Protein AF-A0A2H9T4N8-F1 (afdb_monomer)

Radius of gyration: 27.1 Å; Cα contacts (8 Å, |Δi|>4): 26; chains: 1; bounding box: 42×19×88 Å

Structure (mmCIF, N/CA/C/O backbone):
data_AF-A0A2H9T4N8-F1
#
_entry.id   AF-A0A2H9T4N8-F1
#
loop_
_atom_site.group_PDB
_atom_site.id
_atom_site.type_symbol
_atom_site.label_atom_id
_atom_site.label_alt_id
_atom_site.label_comp_id
_atom_site.label_asym_id
_atom_site.label_entity_id
_atom_site.label_seq_id
_atom_site.pdbx_PDB_ins_code
_atom_site.Cartn_x
_atom_site.Cartn_y
_atom_site.Cartn_z
_atom_site.occupancy
_atom_site.B_iso_or_equiv
_atom_site.auth_seq_id
_atom_site.auth_comp_id
_atom_site.auth_asym_id
_atom_site.auth_atom_id
_atom_site.pdbx_PDB_model_num
ATOM 1 N N . MET A 1 1 ? 14.484 -2.379 -70.743 1.00 40.22 1 MET A N 1
ATOM 2 C CA . MET A 1 1 ? 15.413 -1.646 -69.848 1.00 40.22 1 MET A CA 1
ATOM 3 C C . MET A 1 1 ? 14.545 -1.046 -68.740 1.00 40.22 1 MET A C 1
ATOM 5 O O . MET A 1 1 ? 13.648 -0.310 -69.090 1.00 40.22 1 MET A O 1
ATOM 9 N N . ASN A 1 2 ? 14.550 -1.362 -67.444 1.00 45.09 2 ASN A N 1
ATOM 10 C CA . ASN A 1 2 ? 15.410 -2.109 -66.534 1.00 45.09 2 ASN A CA 1
ATOM 11 C C . ASN A 1 2 ? 14.518 -2.701 -65.420 1.00 45.09 2 ASN A C 1
ATOM 13 O O . ASN A 1 2 ? 14.011 -1.965 -64.583 1.00 45.09 2 ASN A O 1
ATOM 17 N N . LEU A 1 3 ? 14.365 -4.025 -65.366 1.00 47.12 3 LEU A N 1
ATOM 18 C CA . LEU A 1 3 ? 13.801 -4.749 -64.216 1.00 47.12 3 LEU A CA 1
ATOM 19 C C . LEU A 1 3 ? 14.876 -5.710 -63.691 1.00 47.12 3 LEU A C 1
ATOM 21 O O . LEU A 1 3 ? 14.735 -6.927 -63.717 1.00 47.12 3 LEU A O 1
ATOM 25 N N . ARG A 1 4 ? 16.026 -5.156 -63.285 1.00 50.25 4 ARG A N 1
ATOM 26 C CA . ARG A 1 4 ? 17.152 -5.935 -62.737 1.00 50.25 4 ARG A CA 1
ATOM 27 C C . ARG A 1 4 ? 17.880 -5.218 -61.597 1.00 50.25 4 ARG A C 1
ATOM 29 O O . ARG A 1 4 ? 19.083 -5.367 -61.452 1.00 50.25 4 ARG A O 1
ATOM 36 N N . VAL A 1 5 ? 17.165 -4.428 -60.793 1.00 51.53 5 VAL A N 1
ATOM 37 C CA . VAL A 1 5 ? 17.758 -3.735 -59.625 1.00 51.53 5 VAL A CA 1
ATOM 38 C C . VAL A 1 5 ? 17.038 -4.083 -58.311 1.00 51.53 5 VAL A C 1
ATOM 40 O O . VAL A 1 5 ? 17.649 -4.091 -57.245 1.00 51.53 5 VAL A O 1
ATOM 43 N N . SER A 1 6 ? 15.775 -4.515 -58.362 1.00 51.41 6 SER A N 1
ATOM 44 C CA . SER A 1 6 ? 14.932 -4.645 -57.161 1.00 51.41 6 SER A CA 1
ATOM 45 C C . SER A 1 6 ? 15.157 -5.920 -56.327 1.00 51.41 6 SER A C 1
ATOM 47 O O . SER A 1 6 ? 14.917 -5.911 -55.122 1.00 51.41 6 SER A O 1
ATOM 49 N N . ARG A 1 7 ? 15.653 -7.021 -56.917 1.00 51.28 7 ARG A N 1
ATOM 50 C CA . ARG A 1 7 ? 15.958 -8.263 -56.164 1.00 51.28 7 ARG A CA 1
ATOM 51 C C . ARG A 1 7 ? 17.270 -8.185 -55.375 1.00 51.28 7 ARG A C 1
ATOM 53 O O . ARG A 1 7 ? 17.358 -8.757 -54.294 1.00 51.28 7 ARG A O 1
ATOM 60 N N . SER A 1 8 ? 18.269 -7.455 -55.878 1.00 52.88 8 SER A N 1
ATOM 61 C CA . SER A 1 8 ? 19.585 -7.354 -55.228 1.00 52.88 8 SER A CA 1
ATOM 62 C C . SER A 1 8 ? 19.578 -6.427 -54.009 1.00 52.88 8 SER A C 1
ATOM 64 O O . SER A 1 8 ? 20.333 -6.661 -53.068 1.00 52.88 8 SER A O 1
ATOM 66 N N . TYR A 1 9 ? 18.720 -5.401 -54.005 1.00 56.66 9 TYR A N 1
ATOM 67 C CA . TYR A 1 9 ? 18.603 -4.459 -52.887 1.00 56.66 9 TYR A CA 1
ATOM 68 C C . TYR A 1 9 ? 17.947 -5.087 -51.648 1.00 56.66 9 TYR A C 1
ATOM 70 O O . TYR A 1 9 ? 18.402 -4.858 -50.530 1.00 56.66 9 TYR A O 1
ATOM 78 N N . ASN A 1 10 ? 16.919 -5.924 -51.831 1.00 59.03 10 ASN A N 1
ATOM 79 C CA . ASN A 1 10 ? 16.237 -6.584 -50.711 1.00 59.03 10 ASN A CA 1
ATOM 80 C C . ASN A 1 10 ? 17.039 -7.754 -50.119 1.00 59.03 10 ASN A C 1
ATOM 82 O O . ASN A 1 10 ? 16.979 -7.970 -48.911 1.00 59.03 10 ASN A O 1
ATOM 86 N N . LYS A 1 11 ? 17.841 -8.463 -50.929 1.00 54.22 11 LYS A N 1
ATOM 87 C CA . LYS A 1 11 ? 18.679 -9.575 -50.452 1.00 54.22 11 LYS A CA 1
ATOM 88 C C . LYS A 1 11 ? 19.814 -9.098 -49.531 1.00 54.22 11 LYS A C 1
ATOM 90 O O . LYS A 1 11 ? 19.910 -9.578 -48.409 1.00 54.22 11 LYS A O 1
ATOM 95 N N . LYS A 1 12 ? 20.571 -8.063 -49.930 1.00 54.59 12 LYS A N 1
ATOM 96 C CA . LYS A 1 12 ? 21.630 -7.477 -49.078 1.00 54.59 12 LYS A CA 1
ATOM 97 C C . LYS A 1 12 ? 21.095 -6.858 -47.780 1.00 54.59 12 LYS A C 1
ATOM 99 O O . LYS A 1 12 ? 21.792 -6.845 -46.773 1.00 54.59 12 LYS A O 1
ATOM 104 N N . ARG A 1 13 ? 19.865 -6.328 -47.790 1.00 54.91 13 ARG A N 1
ATOM 105 C CA . ARG A 1 13 ? 19.233 -5.734 -46.600 1.00 54.91 13 ARG A CA 1
ATOM 106 C C . ARG A 1 13 ? 18.759 -6.798 -45.608 1.00 54.91 13 ARG A C 1
ATOM 108 O O . ARG A 1 13 ? 18.875 -6.578 -44.412 1.00 54.91 13 ARG A O 1
ATOM 115 N N . ALA A 1 14 ? 18.263 -7.934 -46.096 1.00 55.09 14 ALA A N 1
ATOM 116 C CA . ALA A 1 14 ? 17.906 -9.073 -45.253 1.00 55.09 14 ALA A CA 1
ATOM 117 C C . ALA A 1 14 ? 19.148 -9.760 -44.655 1.00 55.09 14 ALA A C 1
ATOM 119 O O . ALA A 1 14 ? 19.144 -10.062 -43.468 1.00 55.09 14 ALA A O 1
ATOM 120 N N . GLU A 1 15 ? 20.224 -9.920 -45.435 1.00 54.75 15 GLU A N 1
ATOM 121 C CA . GLU A 1 15 ? 21.509 -10.466 -44.961 1.00 54.75 15 GLU A CA 1
ATOM 122 C C . GLU A 1 15 ? 22.152 -9.563 -43.892 1.00 54.75 15 GLU A C 1
ATOM 124 O O . GLU A 1 15 ? 22.603 -10.054 -42.863 1.00 54.75 15 GLU A O 1
ATOM 129 N N . LYS A 1 16 ? 22.082 -8.231 -44.056 1.00 56.69 16 LYS A N 1
ATOM 130 C CA . LYS A 1 16 ? 22.551 -7.266 -43.044 1.00 56.69 16 LYS A CA 1
ATOM 131 C C . LYS A 1 16 ? 21.773 -7.335 -41.720 1.00 56.69 16 LYS A C 1
ATOM 133 O O . LYS A 1 16 ? 22.326 -7.018 -40.678 1.00 56.69 16 LYS A O 1
ATOM 138 N N . ASN A 1 17 ? 20.502 -7.736 -41.748 1.00 55.66 17 ASN A N 1
ATOM 139 C CA . ASN A 1 17 ? 19.657 -7.784 -40.550 1.00 55.66 17 ASN A CA 1
ATOM 140 C C . ASN A 1 17 ? 19.854 -9.058 -39.707 1.00 55.66 17 ASN A C 1
ATOM 142 O O . ASN A 1 17 ? 19.336 -9.118 -38.596 1.00 55.66 17 ASN A O 1
ATOM 146 N N . MET A 1 18 ? 20.538 -10.079 -40.231 1.00 53.84 18 MET A N 1
ATOM 147 C CA . MET A 1 18 ? 20.682 -11.379 -39.564 1.00 53.84 18 MET A CA 1
ATOM 148 C C . MET A 1 18 ? 21.997 -11.502 -38.772 1.00 53.84 18 MET A C 1
ATOM 150 O O . MET A 1 18 ? 22.054 -12.297 -37.840 1.00 53.84 18 MET A O 1
ATOM 154 N N . ASP A 1 19 ? 22.995 -10.665 -39.081 1.00 59.53 19 ASP A N 1
ATOM 155 C CA . ASP A 1 19 ? 24.314 -10.623 -38.417 1.00 59.53 19 ASP A CA 1
ATOM 156 C C . ASP A 1 19 ? 24.475 -9.486 -37.385 1.00 59.53 19 ASP A C 1
ATOM 158 O O . ASP A 1 19 ? 25.489 -9.417 -36.700 1.00 59.53 19 ASP A O 1
ATOM 162 N N . ASP A 1 20 ? 23.489 -8.596 -37.238 1.00 66.00 20 ASP A N 1
ATOM 163 C CA . ASP A 1 20 ? 23.584 -7.407 -36.364 1.00 66.00 20 ASP A CA 1
ATOM 164 C C . ASP A 1 20 ? 22.867 -7.601 -35.011 1.00 66.00 20 ASP A C 1
ATOM 166 O O . ASP A 1 20 ? 22.451 -6.647 -34.350 1.00 66.00 20 ASP A O 1
ATOM 170 N N . PHE A 1 21 ? 22.662 -8.858 -34.594 1.00 71.25 21 PHE A N 1
ATOM 171 C CA . PHE A 1 21 ? 22.131 -9.170 -33.267 1.00 71.25 21 PHE A CA 1
ATOM 172 C C . PHE A 1 21 ? 23.248 -9.075 -32.222 1.00 71.25 21 PHE A C 1
ATOM 174 O O . PHE A 1 21 ? 23.879 -10.064 -31.850 1.00 71.25 21 PHE A O 1
ATOM 181 N N . ASP A 1 22 ? 23.485 -7.864 -31.726 1.00 80.69 22 ASP A N 1
ATOM 182 C CA . ASP A 1 22 ? 24.384 -7.641 -30.598 1.00 80.69 22 ASP A CA 1
ATOM 183 C C . ASP A 1 22 ? 23.65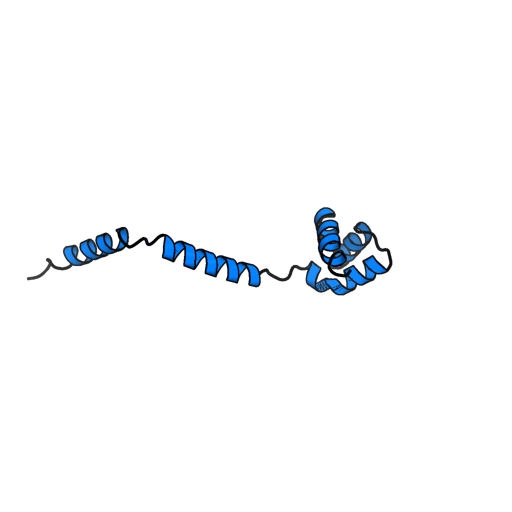6 -7.911 -29.271 1.00 80.69 22 ASP A C 1
ATOM 185 O O . ASP A 1 22 ? 22.930 -7.066 -28.729 1.00 80.69 22 ASP A O 1
ATOM 189 N N . ALA A 1 23 ? 23.899 -9.101 -28.720 1.00 83.25 23 ALA A N 1
ATOM 190 C CA . ALA A 1 23 ? 23.346 -9.547 -27.445 1.00 83.25 23 ALA A CA 1
ATOM 191 C C . ALA A 1 23 ? 23.631 -8.576 -26.281 1.00 83.25 23 ALA A C 1
ATOM 193 O O . ALA A 1 23 ? 22.809 -8.451 -25.370 1.00 83.25 23 ALA A O 1
ATOM 194 N N . VAL A 1 24 ? 24.762 -7.862 -26.292 1.00 86.25 24 VAL A N 1
ATOM 195 C CA . VAL A 1 24 ? 25.124 -6.910 -25.232 1.00 86.25 24 VAL A CA 1
ATOM 196 C C . VAL A 1 24 ? 24.225 -5.680 -25.299 1.00 86.25 24 VAL A C 1
ATOM 198 O O . VAL A 1 24 ? 23.722 -5.223 -24.265 1.00 86.25 24 VAL A O 1
ATOM 201 N N . THR A 1 25 ? 23.961 -5.173 -26.505 1.00 85.44 25 THR A N 1
ATOM 202 C CA . THR A 1 25 ? 23.065 -4.022 -26.688 1.00 85.44 25 THR A CA 1
ATOM 203 C C . THR A 1 25 ? 21.626 -4.357 -26.315 1.00 85.44 25 THR A C 1
ATOM 205 O O . THR A 1 25 ? 20.970 -3.556 -25.647 1.00 85.44 25 THR A O 1
ATOM 208 N N . GLU A 1 26 ? 21.140 -5.551 -26.657 1.00 8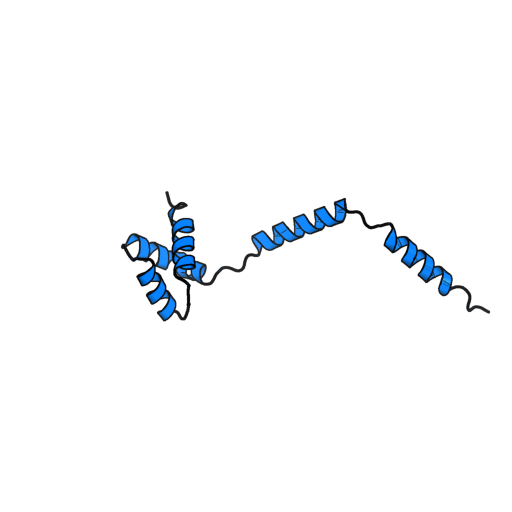7.19 26 GLU A N 1
ATOM 209 C CA . GLU A 1 26 ? 19.792 -5.989 -26.290 1.00 87.19 26 GLU A CA 1
ATOM 210 C C . GLU A 1 26 ? 19.642 -6.167 -24.776 1.00 87.19 26 GLU A C 1
ATOM 212 O O . GLU A 1 26 ? 18.674 -5.686 -24.182 1.00 87.19 26 GLU A O 1
ATOM 217 N N . VAL A 1 27 ? 20.640 -6.741 -24.097 1.00 88.25 27 VAL A N 1
ATOM 218 C CA . VAL A 1 27 ? 20.637 -6.831 -22.627 1.00 88.25 27 VAL A CA 1
ATOM 219 C C . VAL A 1 27 ? 20.660 -5.443 -21.977 1.00 88.25 27 VAL A C 1
ATOM 221 O O . VAL A 1 27 ? 19.970 -5.222 -20.977 1.00 88.25 27 VAL A O 1
ATOM 224 N N . ALA A 1 28 ? 21.411 -4.486 -22.527 1.00 90.69 28 ALA A N 1
ATOM 225 C CA . ALA A 1 28 ? 21.433 -3.114 -22.025 1.00 90.69 28 ALA A CA 1
ATOM 226 C C . ALA A 1 28 ? 20.064 -2.425 -22.174 1.00 90.69 28 ALA A C 1
ATOM 228 O O . ALA A 1 28 ? 19.568 -1.835 -21.208 1.00 90.69 28 ALA A O 1
ATOM 229 N N . LYS A 1 29 ? 19.408 -2.573 -23.333 1.00 87.44 29 LYS A N 1
ATOM 230 C CA . LYS A 1 29 ? 18.040 -2.078 -23.570 1.00 87.44 29 LYS A CA 1
ATOM 231 C C . LYS A 1 29 ? 17.041 -2.713 -22.600 1.00 87.44 29 LYS A C 1
ATOM 233 O O . LYS A 1 29 ? 16.235 -2.006 -21.995 1.00 87.44 29 LYS A O 1
ATOM 238 N N . LEU A 1 30 ? 17.128 -4.026 -22.373 1.00 88.31 30 LEU A N 1
ATOM 239 C CA . LEU A 1 30 ? 16.269 -4.736 -21.419 1.00 88.31 30 LEU A CA 1
ATOM 240 C C . LEU A 1 30 ? 16.458 -4.240 -19.979 1.00 8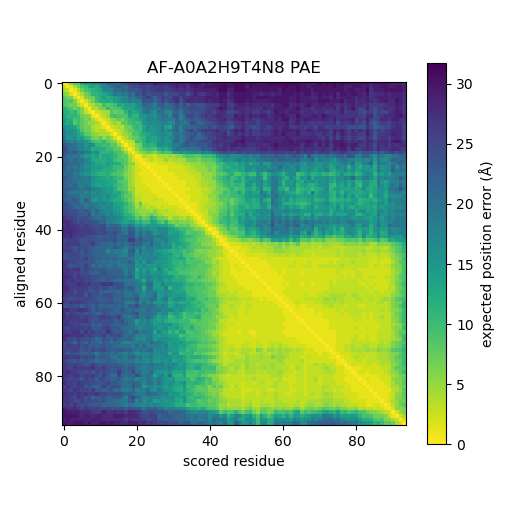8.31 30 LEU A C 1
ATOM 242 O O . LEU A 1 30 ? 15.472 -4.053 -19.266 1.00 88.31 30 LEU A O 1
ATOM 246 N N . LYS A 1 31 ? 17.696 -3.968 -19.546 1.00 88.81 31 LYS A N 1
ATOM 247 C CA . LYS A 1 31 ? 17.974 -3.396 -18.215 1.00 88.81 31 LYS A CA 1
ATOM 248 C C . LYS A 1 31 ? 17.380 -1.995 -18.057 1.00 88.81 31 LYS A C 1
ATOM 250 O O . LYS A 1 31 ? 16.763 -1.708 -17.032 1.00 88.81 31 LYS A O 1
ATOM 255 N N . GLN A 1 32 ? 17.508 -1.145 -19.076 1.00 85.44 32 GLN A N 1
ATOM 256 C CA . GLN A 1 32 ? 16.898 0.189 -19.077 1.00 85.44 32 GLN A CA 1
ATOM 257 C C . GLN A 1 32 ? 15.365 0.111 -19.003 1.00 85.44 32 GLN A C 1
ATOM 259 O O . GLN A 1 32 ? 14.735 0.816 -18.209 1.00 85.44 32 GLN A O 1
ATOM 264 N N . LEU A 1 33 ? 14.748 -0.799 -19.761 1.00 84.44 33 LEU A N 1
ATOM 265 C CA . LEU A 1 33 ? 13.307 -1.053 -19.684 1.00 84.44 33 LEU A CA 1
ATOM 266 C C . LEU A 1 33 ? 12.889 -1.568 -18.298 1.00 84.44 33 LEU A C 1
ATOM 268 O O . LEU A 1 33 ? 11.907 -1.089 -17.733 1.00 84.44 33 LEU A O 1
ATOM 272 N N . ALA A 1 34 ? 13.645 -2.489 -17.701 1.00 81.81 34 ALA A N 1
ATOM 273 C CA . ALA A 1 34 ? 13.351 -3.010 -16.369 1.00 81.81 34 ALA A CA 1
ATOM 274 C C . ALA A 1 34 ? 13.378 -1.912 -15.288 1.00 81.81 34 ALA A C 1
ATOM 276 O O . ALA A 1 34 ? 12.478 -1.861 -14.444 1.00 81.81 34 ALA A O 1
ATOM 277 N N . GLU A 1 35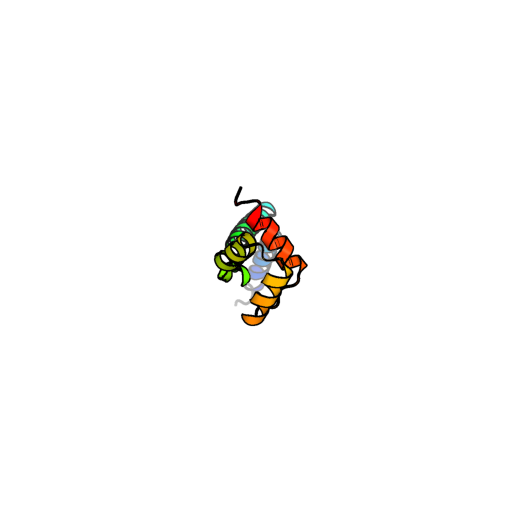 ? 14.354 -1.000 -15.335 1.00 78.94 35 GLU A N 1
ATOM 278 C CA . GLU A 1 35 ? 14.423 0.128 -14.398 1.00 78.94 35 GLU A CA 1
ATOM 279 C C . GLU A 1 35 ? 13.262 1.112 -14.597 1.00 78.94 35 GLU A C 1
ATOM 281 O O . GLU A 1 35 ? 12.596 1.494 -13.632 1.00 78.94 35 GLU A O 1
ATOM 286 N N . THR A 1 36 ? 12.902 1.447 -15.838 1.00 72.75 36 THR A N 1
ATOM 287 C CA . THR A 1 36 ? 11.731 2.313 -16.077 1.00 72.75 36 THR A CA 1
ATOM 288 C C . THR A 1 36 ? 10.425 1.676 -15.579 1.00 72.75 36 THR A C 1
ATOM 290 O O . THR A 1 36 ? 9.608 2.350 -14.948 1.00 72.75 36 THR A O 1
ATOM 293 N N . ILE A 1 37 ? 10.238 0.363 -15.758 1.00 71.44 37 ILE A N 1
ATOM 294 C CA . ILE A 1 37 ? 9.069 -0.379 -15.252 1.00 71.44 37 ILE A CA 1
ATOM 295 C C . ILE A 1 37 ? 9.036 -0.406 -13.717 1.00 71.44 37 ILE A C 1
ATOM 297 O O . ILE A 1 37 ? 7.969 -0.257 -13.111 1.00 71.44 37 ILE A O 1
ATOM 301 N N . LYS A 1 38 ? 10.192 -0.564 -13.065 1.00 64.31 38 LYS A N 1
ATOM 302 C CA . LYS A 1 38 ? 10.325 -0.544 -11.600 1.00 64.31 38 LYS A CA 1
ATOM 303 C C . LYS A 1 38 ? 9.865 0.789 -11.007 1.00 64.31 38 LYS A C 1
ATOM 305 O O . LYS A 1 38 ? 9.179 0.778 -9.982 1.00 64.31 38 LYS A O 1
ATOM 310 N N . HIS A 1 39 ? 10.165 1.906 -11.670 1.00 59.41 39 HIS A N 1
ATOM 311 C CA . HIS A 1 39 ? 9.725 3.243 -11.254 1.00 59.41 39 HIS A CA 1
ATOM 312 C C . HIS A 1 39 ? 8.277 3.566 -11.650 1.00 59.41 39 HIS A C 1
ATOM 314 O O . HIS A 1 39 ? 7.618 4.363 -10.987 1.00 59.41 39 HIS A O 1
ATOM 320 N N . ARG A 1 40 ? 7.732 2.890 -12.668 1.00 56.34 40 ARG A N 1
ATOM 321 C CA . ARG A 1 40 ? 6.349 3.058 -13.146 1.00 56.34 40 ARG A CA 1
ATOM 322 C C . ARG A 1 40 ? 5.347 2.097 -12.499 1.00 56.34 40 ARG A C 1
ATOM 324 O O . ARG A 1 40 ? 4.269 1.857 -13.049 1.00 56.34 40 ARG A O 1
ATOM 331 N N . ARG A 1 41 ? 5.670 1.513 -11.341 1.00 58.88 41 ARG A N 1
ATOM 332 C CA . ARG A 1 41 ? 4.725 0.662 -10.604 1.00 58.88 41 ARG A CA 1
ATOM 333 C C . ARG A 1 41 ? 3.497 1.492 -10.239 1.00 58.88 41 ARG A C 1
ATOM 335 O O . ARG A 1 41 ? 3.578 2.392 -9.408 1.00 58.88 41 ARG A O 1
ATOM 342 N N . LYS A 1 42 ? 2.359 1.187 -10.876 1.00 55.12 42 LYS A N 1
ATOM 343 C CA . LYS A 1 42 ? 1.077 1.851 -10.609 1.00 55.12 42 LYS A CA 1
ATOM 344 C C . LYS A 1 42 ? 0.829 1.860 -9.103 1.00 55.12 42 LYS A C 1
ATOM 346 O O . LYS A 1 42 ? 0.868 0.805 -8.466 1.00 55.12 42 LYS A O 1
ATOM 351 N N . SER A 1 43 ? 0.581 3.049 -8.554 1.00 60.44 43 SER A N 1
ATOM 352 C CA . SER A 1 43 ? 0.218 3.212 -7.148 1.00 60.44 43 SER A CA 1
ATOM 353 C C . SER A 1 43 ? -0.950 2.274 -6.834 1.00 60.44 43 SER A C 1
ATOM 355 O O . SER A 1 43 ? -2.009 2.350 -7.461 1.00 60.44 43 SER A O 1
ATOM 357 N N . SER A 1 44 ? -0.731 1.306 -5.940 1.00 72.81 44 SER A N 1
ATOM 358 C CA . SER A 1 44 ? -1.767 0.341 -5.590 1.00 72.81 44 SER A CA 1
ATOM 359 C C . SER A 1 44 ? -2.915 1.065 -4.888 1.00 72.81 44 SER A C 1
ATOM 361 O O . SER A 1 44 ? -2.709 2.047 -4.177 1.00 72.81 44 SER A O 1
ATOM 363 N N . ARG A 1 45 ? -4.148 0.571 -5.040 1.00 80.19 45 ARG A N 1
ATOM 364 C CA . ARG A 1 45 ? -5.327 1.181 -4.396 1.00 80.19 45 ARG A CA 1
ATOM 365 C C . ARG A 1 45 ? -5.196 1.261 -2.864 1.00 80.19 45 ARG A C 1
ATOM 367 O O . ARG A 1 45 ? -5.796 2.142 -2.265 1.00 80.19 45 ARG A O 1
ATOM 374 N N . LEU A 1 46 ? -4.365 0.409 -2.246 1.00 83.44 46 LEU A N 1
ATOM 375 C CA . LEU A 1 46 ? -4.024 0.494 -0.819 1.00 83.44 46 LEU A CA 1
ATOM 376 C C . LEU A 1 46 ? -3.164 1.719 -0.472 1.00 83.44 46 LEU A C 1
ATOM 378 O O . LEU A 1 46 ? -3.314 2.259 0.617 1.00 83.44 46 LEU A O 1
ATOM 382 N N . ILE A 1 47 ? -2.282 2.175 -1.371 1.00 84.44 47 ILE A N 1
ATOM 383 C CA . ILE A 1 47 ? -1.426 3.350 -1.124 1.00 84.44 47 ILE A CA 1
ATOM 384 C C . ILE A 1 47 ? -2.276 4.609 -0.930 1.00 84.44 47 ILE A C 1
ATOM 386 O O . ILE A 1 47 ? -1.934 5.440 -0.095 1.00 84.44 47 ILE A O 1
ATOM 390 N N . ARG A 1 48 ? -3.425 4.710 -1.618 1.00 87.19 48 ARG A N 1
ATOM 391 C CA . ARG A 1 48 ? -4.397 5.801 -1.425 1.00 87.19 48 ARG A CA 1
ATOM 392 C C . ARG A 1 48 ? -4.853 5.933 0.031 1.00 87.19 48 ARG A C 1
ATOM 394 O O . ARG A 1 48 ? -5.136 7.041 0.466 1.00 87.19 48 ARG A O 1
ATOM 401 N N . TYR A 1 49 ? -4.914 4.820 0.760 1.00 91.19 49 TYR A N 1
ATOM 402 C CA . TYR A 1 49 ? -5.370 4.774 2.145 1.00 91.19 49 TYR A CA 1
ATOM 403 C C . TYR A 1 49 ? -4.231 4.531 3.145 1.00 91.19 49 TYR A C 1
ATOM 405 O O . TYR A 1 49 ? -4.475 4.097 4.268 1.00 91.19 49 TYR A O 1
ATOM 413 N N . LYS A 1 50 ? -2.968 4.764 2.748 1.00 89.75 50 LYS A N 1
ATOM 414 C CA . LYS A 1 50 ? -1.796 4.411 3.563 1.00 89.75 50 LYS A CA 1
ATOM 415 C C . LYS A 1 50 ? -1.849 5.036 4.959 1.00 89.75 50 LYS A C 1
ATOM 417 O O . LYS A 1 50 ? -1.640 4.323 5.935 1.00 89.75 50 LYS A O 1
ATOM 422 N N . SER A 1 51 ? -2.117 6.338 5.051 1.00 90.38 51 SER A N 1
ATOM 423 C CA . SER A 1 51 ? -2.154 7.054 6.331 1.00 90.38 51 SER A CA 1
ATOM 424 C C . SER A 1 51 ? -3.277 6.543 7.233 1.00 90.38 51 SER A C 1
ATOM 426 O O . SER A 1 51 ? -3.033 6.272 8.403 1.00 90.38 51 SER A O 1
ATOM 428 N N . GLN A 1 52 ? -4.475 6.321 6.685 1.00 93.50 52 GLN A N 1
ATOM 429 C CA . GLN A 1 52 ? -5.617 5.806 7.443 1.00 93.50 52 GLN A CA 1
ATOM 430 C C . GLN A 1 52 ? -5.362 4.383 7.946 1.00 93.50 52 GLN A C 1
ATOM 432 O O . GLN A 1 52 ? -5.621 4.090 9.108 1.00 93.50 52 GLN A O 1
ATOM 437 N N . LEU A 1 53 ? -4.815 3.507 7.097 1.00 92.06 53 LEU A N 1
ATOM 438 C CA . LEU A 1 53 ? -4.508 2.127 7.477 1.00 92.06 53 LEU A CA 1
ATOM 439 C C . LEU A 1 53 ? -3.435 2.064 8.574 1.00 92.06 53 LEU A C 1
ATOM 441 O O . LEU A 1 53 ? -3.551 1.247 9.484 1.00 92.06 53 LEU A O 1
ATOM 445 N N . LEU A 1 54 ? -2.414 2.927 8.507 1.00 91.88 54 LEU A N 1
ATOM 446 C CA . LEU A 1 54 ? -1.382 3.017 9.544 1.00 91.88 54 LEU A CA 1
ATOM 447 C C . LEU A 1 54 ? -1.939 3.571 10.859 1.00 91.88 54 LEU A C 1
ATOM 449 O O . LEU A 1 54 ? -1.684 2.976 11.900 1.00 91.88 54 LEU A O 1
ATOM 453 N N . ALA A 1 55 ? -2.744 4.635 10.814 1.00 93.06 55 ALA A N 1
ATOM 454 C CA . ALA A 1 55 ? -3.378 5.202 12.004 1.00 93.06 55 ALA A CA 1
ATOM 455 C C . ALA A 1 55 ? -4.309 4.188 12.690 1.00 93.06 55 ALA A C 1
ATOM 457 O O . ALA A 1 55 ? -4.250 4.001 13.901 1.00 93.06 55 ALA A O 1
ATOM 458 N N . MET A 1 56 ? -5.122 3.462 11.914 1.00 92.81 56 MET A N 1
ATOM 459 C CA . MET A 1 56 ? -5.974 2.393 12.443 1.00 92.81 56 MET A CA 1
ATOM 460 C C . MET A 1 56 ? -5.146 1.267 13.072 1.00 92.81 56 MET A C 1
ATOM 462 O O . MET A 1 56 ? -5.496 0.777 14.141 1.00 92.81 56 MET A O 1
ATOM 466 N N . HIS A 1 57 ? -4.044 0.860 12.436 1.00 91.00 57 HIS A N 1
ATOM 467 C CA . HIS A 1 57 ? -3.159 -0.168 12.984 1.00 91.00 57 HIS A CA 1
ATOM 468 C C . HIS A 1 57 ? -2.475 0.285 14.284 1.00 91.00 57 HIS A C 1
ATOM 470 O O . HIS A 1 57 ? -2.391 -0.493 15.228 1.00 91.00 57 HIS A O 1
ATOM 476 N N . GLN A 1 58 ? -2.033 1.545 14.362 1.00 89.69 58 GLN A N 1
ATOM 477 C CA . GLN A 1 58 ? -1.483 2.141 15.587 1.00 89.69 58 GLN A CA 1
ATOM 478 C C . GLN A 1 58 ? -2.522 2.208 16.714 1.00 89.69 58 GLN A C 1
ATOM 480 O O . GLN A 1 58 ? -2.179 1.978 17.867 1.00 89.69 58 GLN A O 1
ATOM 485 N N . ALA A 1 59 ? -3.796 2.427 16.382 1.00 93.12 59 ALA A N 1
ATOM 486 C CA . ALA A 1 59 ? -4.915 2.349 17.324 1.00 93.12 59 ALA A CA 1
ATOM 487 C C . ALA A 1 59 ? -5.306 0.904 17.718 1.00 93.12 59 ALA A C 1
ATOM 489 O O . ALA A 1 59 ? -6.317 0.702 18.388 1.00 93.12 59 ALA A O 1
ATOM 490 N N . GLY A 1 60 ? -4.547 -0.114 17.290 1.00 91.81 60 GLY A N 1
ATOM 491 C CA . GLY A 1 60 ? -4.778 -1.519 17.639 1.00 91.81 60 GLY A CA 1
ATOM 492 C C . GLY A 1 60 ? -5.731 -2.269 16.703 1.00 91.81 60 GLY A C 1
ATOM 493 O O . GLY A 1 60 ? -6.154 -3.384 17.014 1.00 91.81 60 GLY A O 1
ATOM 494 N N . ALA A 1 61 ? -6.087 -1.708 15.542 1.00 91.44 61 ALA A N 1
ATOM 495 C CA . ALA A 1 61 ? -6.921 -2.422 14.582 1.00 91.44 61 ALA A CA 1
ATOM 496 C C . ALA A 1 61 ? -6.185 -3.635 13.996 1.00 91.44 61 ALA A C 1
ATOM 498 O O . ALA A 1 61 ? -5.082 -3.533 13.455 1.00 91.44 61 ALA A O 1
ATOM 499 N N . THR A 1 62 ? -6.851 -4.789 14.025 1.00 89.94 62 THR A N 1
ATOM 500 C CA . THR A 1 62 ? -6.346 -6.014 13.402 1.00 89.94 62 THR A CA 1
ATOM 501 C C . THR A 1 62 ? -6.440 -5.952 11.875 1.00 89.94 62 THR A C 1
ATOM 503 O O . THR A 1 62 ? -7.163 -5.145 11.282 1.00 89.94 62 THR A O 1
ATOM 506 N N . THR A 1 63 ? -5.752 -6.874 11.201 1.00 89.44 63 THR A N 1
ATOM 507 C CA . THR A 1 63 ? -5.777 -7.002 9.735 1.00 89.44 63 THR A CA 1
ATOM 508 C C . THR A 1 63 ? -7.198 -7.220 9.192 1.00 89.44 63 THR A C 1
ATOM 510 O O . THR A 1 63 ? -7.546 -6.685 8.138 1.00 89.44 63 THR A O 1
ATOM 513 N N . ALA A 1 64 ? -8.041 -7.952 9.928 1.00 91.56 64 ALA A N 1
ATOM 514 C CA . ALA A 1 64 ? -9.438 -8.197 9.573 1.00 91.56 64 ALA A CA 1
ATOM 515 C C . ALA A 1 64 ? -10.297 -6.921 9.650 1.00 91.56 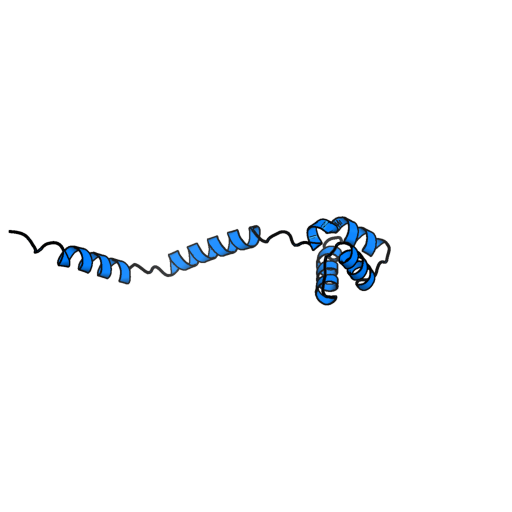64 ALA A C 1
ATOM 517 O O . ALA A 1 64 ? -11.141 -6.692 8.779 1.00 91.56 64 ALA A O 1
ATOM 518 N N . ASN A 1 65 ? -10.042 -6.052 10.635 1.00 92.81 65 ASN A N 1
ATOM 519 C CA . ASN A 1 65 ? -10.728 -4.763 10.766 1.00 92.81 65 ASN A CA 1
ATOM 520 C C . ASN A 1 65 ? -10.397 -3.843 9.585 1.00 92.81 65 ASN A C 1
ATOM 522 O O . ASN A 1 65 ? -11.296 -3.256 8.980 1.00 92.81 65 ASN A O 1
ATOM 526 N N . LEU A 1 66 ? -9.122 -3.787 9.194 1.00 91.81 66 LEU A N 1
ATOM 527 C CA . LEU A 1 66 ? -8.681 -3.035 8.016 1.00 91.81 66 LEU A CA 1
ATOM 528 C C . LEU A 1 66 ? -9.310 -3.582 6.730 1.00 91.81 66 LEU A C 1
ATOM 530 O O . LEU A 1 66 ? -9.756 -2.809 5.888 1.00 91.81 66 LEU A O 1
ATOM 534 N N . GLN A 1 67 ? -9.406 -4.907 6.583 1.00 92.31 67 GLN A N 1
ATOM 535 C CA . GLN A 1 67 ? -10.070 -5.530 5.436 1.00 92.31 67 GLN A CA 1
ATOM 536 C C . GLN A 1 67 ? -11.563 -5.173 5.378 1.00 92.31 67 GLN A C 1
ATOM 538 O O . GLN A 1 67 ? -12.073 -4.833 4.309 1.00 92.31 67 GLN A O 1
ATOM 543 N N . ARG A 1 68 ? -12.267 -5.210 6.517 1.00 93.94 68 ARG A N 1
ATOM 544 C CA . ARG A 1 68 ? -13.681 -4.815 6.606 1.00 93.94 68 ARG A CA 1
ATOM 545 C C . ARG A 1 68 ? -13.874 -3.341 6.235 1.00 93.94 68 ARG A C 1
ATOM 547 O O . ARG A 1 68 ? -14.797 -3.019 5.491 1.00 93.94 68 ARG A O 1
ATOM 554 N N . TRP A 1 69 ? -12.980 -2.467 6.689 1.00 94.31 69 TRP A N 1
ATOM 555 C CA . TRP A 1 69 ? -12.998 -1.048 6.336 1.00 94.31 69 TRP A CA 1
ATOM 556 C C . TRP A 1 69 ? -12.677 -0.801 4.854 1.00 94.31 69 TRP A C 1
ATOM 558 O O . TRP A 1 69 ? -13.347 -0.016 4.195 1.00 94.31 69 TRP A O 1
ATOM 568 N N . LEU A 1 70 ? -11.720 -1.524 4.269 1.00 92.38 70 LEU A N 1
ATOM 569 C CA . LEU A 1 70 ? -11.433 -1.430 2.834 1.00 92.38 70 LEU A CA 1
ATOM 570 C C . LEU A 1 70 ? -12.614 -1.907 1.980 1.00 92.38 70 LEU A C 1
ATOM 572 O O . LEU A 1 70 ? -12.916 -1.292 0.955 1.00 92.38 70 LEU A O 1
ATOM 576 N N . LYS A 1 71 ? -13.342 -2.935 2.433 1.00 92.62 71 LYS A N 1
ATOM 577 C CA . LYS A 1 71 ? -14.560 -3.409 1.765 1.00 92.62 71 LYS A CA 1
ATOM 578 C C . LYS A 1 71 ? -15.638 -2.322 1.704 1.00 92.62 71 LYS A C 1
ATOM 580 O O . LYS A 1 71 ? -16.280 -2.187 0.665 1.00 92.62 71 LYS A O 1
ATOM 585 N N . SER A 1 72 ? -15.790 -1.500 2.749 1.00 93.25 72 SER A N 1
ATOM 586 C CA . SER A 1 72 ? -16.723 -0.357 2.726 1.00 93.25 72 SER A CA 1
ATOM 587 C C . SER A 1 72 ? -16.285 0.765 1.776 1.00 93.25 72 SER A C 1
ATOM 589 O O . SER A 1 72 ? -17.105 1.570 1.350 1.00 93.25 72 SER A O 1
ATOM 591 N N . LYS A 1 73 ? -15.005 0.794 1.383 1.00 91.44 73 LYS A N 1
ATOM 592 C CA . LYS A 1 73 ? -14.451 1.675 0.341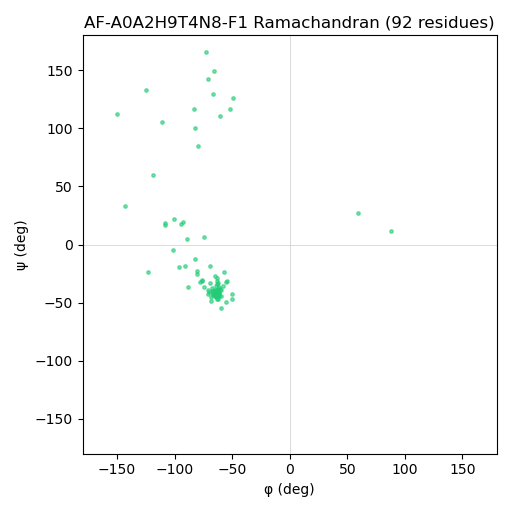 1.00 91.44 73 LYS A CA 1
ATOM 593 C C . LYS A 1 73 ? -14.406 1.018 -1.045 1.00 91.44 73 LYS A C 1
ATOM 595 O O . LYS A 1 73 ? -13.669 1.479 -1.913 1.00 91.44 73 LYS A O 1
ATOM 600 N N . HIS A 1 74 ? -15.165 -0.061 -1.255 1.00 90.75 74 HIS A N 1
ATOM 601 C CA . HIS A 1 74 ? -15.190 -0.848 -2.496 1.00 90.75 74 HIS A CA 1
ATOM 602 C C . HIS A 1 74 ? -13.827 -1.454 -2.886 1.00 90.75 74 HIS A C 1
ATOM 604 O O . HIS A 1 74 ? -13.553 -1.719 -4.059 1.00 90.75 74 HIS A O 1
ATOM 610 N N . LEU A 1 75 ? -12.956 -1.707 -1.903 1.00 89.19 75 LEU A N 1
ATOM 611 C CA . LEU A 1 75 ? -11.680 -2.389 -2.093 1.00 89.19 75 LEU A CA 1
ATOM 612 C C . LEU A 1 75 ? -11.692 -3.770 -1.437 1.00 89.19 75 LEU A C 1
ATOM 614 O O . LEU A 1 75 ? -11.537 -3.910 -0.226 1.00 89.19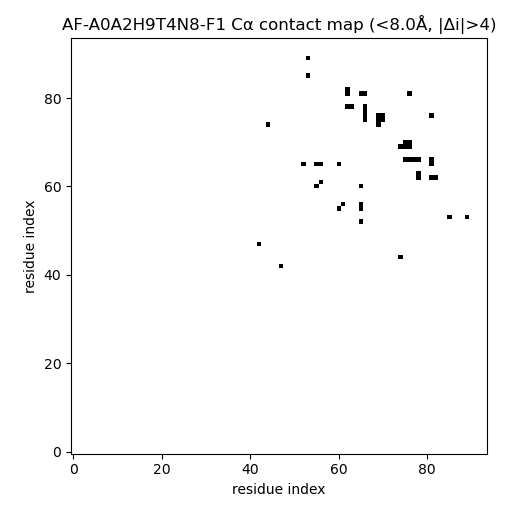 75 LEU A O 1
ATOM 618 N N . ASN A 1 76 ? -11.791 -4.807 -2.266 1.00 89.38 76 ASN A N 1
ATOM 619 C CA . ASN A 1 76 ? -11.613 -6.186 -1.823 1.00 89.38 76 ASN A CA 1
ATOM 620 C C . ASN A 1 76 ? -10.122 -6.528 -1.792 1.00 89.38 76 ASN A C 1
ATOM 622 O O . 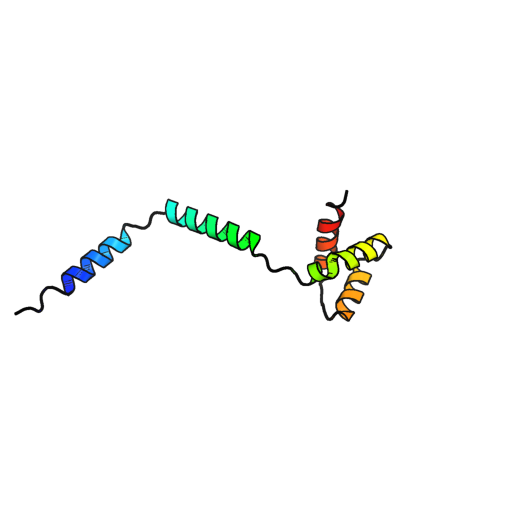ASN A 1 76 ? -9.446 -6.514 -2.821 1.00 89.38 76 ASN A O 1
ATOM 626 N N . VAL A 1 77 ? -9.615 -6.827 -0.599 1.00 87.50 77 VAL A N 1
ATOM 627 C CA . VAL A 1 77 ? -8.216 -7.188 -0.360 1.00 87.50 77 VAL A CA 1
ATOM 628 C C . VAL A 1 77 ? -8.182 -8.530 0.357 1.00 87.50 77 VAL A C 1
ATOM 630 O O . VAL A 1 77 ? -8.909 -8.736 1.326 1.00 87.50 77 VAL A O 1
ATOM 633 N N . VAL A 1 78 ? -7.339 -9.445 -0.121 1.00 89.38 78 VAL A N 1
ATOM 634 C CA . VAL A 1 78 ? -7.113 -10.737 0.537 1.00 89.38 78 VAL A CA 1
ATOM 635 C C . VAL A 1 78 ? -6.339 -10.510 1.835 1.00 89.38 78 VAL A C 1
ATOM 637 O O . VAL A 1 78 ? -5.418 -9.691 1.876 1.00 89.38 78 VAL A O 1
ATOM 640 N N . HIS A 1 79 ? -6.660 -11.269 2.883 1.00 86.38 79 HIS A N 1
ATOM 641 C CA . HIS A 1 79 ? -6.008 -11.167 4.191 1.00 86.38 79 HIS A CA 1
ATOM 642 C C . HIS A 1 79 ? -4.467 -11.196 4.102 1.00 86.38 79 HIS A C 1
ATOM 644 O O . HIS A 1 79 ? -3.783 -10.373 4.711 1.00 86.38 79 HIS A O 1
ATOM 650 N N . SER A 1 80 ? -3.908 -12.080 3.266 1.00 87.50 80 SER A N 1
ATOM 651 C CA . SER A 1 80 ? -2.461 -12.183 3.021 1.00 87.50 80 SER A CA 1
ATOM 652 C C . SER A 1 80 ? -1.862 -10.908 2.416 1.00 87.50 80 SER A C 1
ATOM 654 O O . SER A 1 80 ? -0.753 -10.513 2.778 1.00 87.50 80 SER A O 1
ATOM 656 N N . THR A 1 81 ? -2.601 -10.221 1.540 1.00 87.56 81 THR A N 1
ATOM 657 C CA . THR A 1 81 ? -2.205 -8.923 0.981 1.00 87.56 81 THR A CA 1
ATOM 658 C C . THR A 1 81 ? -2.193 -7.845 2.062 1.00 87.56 81 THR A C 1
ATOM 660 O O . THR A 1 81 ? -1.225 -7.091 2.136 1.00 87.56 81 THR A O 1
ATOM 663 N N . GLY A 1 82 ? -3.209 -7.800 2.931 1.00 86.25 82 GLY A N 1
ATOM 664 C CA . GLY A 1 82 ? -3.271 -6.860 4.057 1.00 86.25 82 GLY A CA 1
ATOM 665 C C . GLY A 1 82 ? -2.137 -7.071 5.064 1.00 86.25 82 GLY A C 1
ATOM 666 O O . GLY A 1 82 ? -1.435 -6.124 5.409 1.00 86.25 82 GLY A O 1
ATOM 667 N N . SER A 1 83 ? -1.890 -8.323 5.460 1.00 87.12 83 SER A N 1
ATOM 668 C CA . SER A 1 83 ? -0.811 -8.682 6.391 1.00 87.12 83 SER A CA 1
ATOM 669 C C . SER A 1 83 ? 0.574 -8.358 5.821 1.00 87.12 83 SER A C 1
ATOM 671 O O . SER A 1 83 ? 1.386 -7.710 6.482 1.00 87.12 83 SER A O 1
ATOM 673 N N . ARG A 1 84 ? 0.846 -8.735 4.561 1.00 85.62 84 ARG A N 1
ATOM 674 C CA . ARG A 1 84 ? 2.123 -8.426 3.895 1.00 85.62 84 ARG A CA 1
ATOM 675 C C . ARG A 1 84 ? 2.333 -6.923 3.740 1.00 85.62 84 ARG A C 1
ATOM 677 O O . ARG A 1 84 ? 3.445 -6.435 3.930 1.00 85.62 84 ARG A O 1
ATOM 684 N N . TRP A 1 85 ? 1.276 -6.197 3.379 1.00 89.00 85 TRP A N 1
ATOM 685 C CA . TRP A 1 85 ? 1.331 -4.749 3.231 1.00 89.00 85 TRP A CA 1
ATOM 686 C C . TRP A 1 85 ? 1.626 -4.070 4.567 1.00 89.00 85 TRP A C 1
ATOM 688 O O . TRP A 1 85 ? 2.511 -3.218 4.608 1.00 89.00 85 TRP A O 1
ATOM 698 N N . LEU A 1 86 ? 0.964 -4.484 5.653 1.00 87.12 86 LEU A N 1
ATOM 699 C CA . LEU A 1 86 ? 1.247 -3.971 6.992 1.00 87.12 86 LEU A CA 1
ATOM 700 C C . LEU A 1 86 ? 2.692 -4.242 7.390 1.00 87.12 86 LEU A C 1
ATOM 702 O O . LEU A 1 86 ? 3.408 -3.281 7.620 1.00 87.12 86 LEU A O 1
ATOM 706 N N . LYS A 1 87 ? 3.156 -5.500 7.346 1.00 86.00 87 LYS A N 1
ATOM 707 C CA . LYS A 1 87 ? 4.550 -5.854 7.676 1.00 86.00 87 LYS A CA 1
ATOM 708 C C . LYS A 1 87 ? 5.555 -4.972 6.935 1.00 86.00 87 LYS A C 1
ATOM 710 O O . LYS A 1 87 ? 6.466 -4.421 7.538 1.00 86.00 87 LYS A O 1
ATOM 715 N N . LYS A 1 88 ? 5.360 -4.774 5.628 1.00 85.19 88 LYS A N 1
ATOM 716 C CA . LYS A 1 88 ? 6.233 -3.911 4.821 1.00 85.19 88 LYS A CA 1
ATOM 717 C C . LYS A 1 88 ? 6.213 -2.449 5.281 1.00 85.19 88 LYS A C 1
ATOM 719 O O . LYS A 1 88 ? 7.239 -1.783 5.204 1.00 85.19 88 LYS A O 1
ATOM 724 N N . ASN A 1 89 ? 5.059 -1.921 5.677 1.00 84.12 89 ASN A N 1
ATOM 725 C CA . ASN A 1 89 ? 4.926 -0.511 6.038 1.00 84.12 89 ASN A CA 1
ATOM 726 C C . ASN A 1 89 ? 5.172 -0.246 7.529 1.00 84.12 89 ASN A C 1
ATOM 728 O O . ASN A 1 89 ? 5.447 0.893 7.859 1.00 84.12 89 ASN A O 1
ATOM 732 N N . THR A 1 90 ? 5.109 -1.238 8.417 1.00 79.75 90 THR A N 1
ATOM 733 C CA . THR A 1 90 ? 5.408 -1.074 9.849 1.00 79.75 90 THR A CA 1
ATOM 734 C C . THR A 1 90 ? 6.890 -1.270 10.156 1.00 79.75 90 THR A C 1
ATOM 736 O O . THR A 1 90 ? 7.423 -0.524 10.961 1.00 79.75 90 THR A O 1
ATOM 739 N N . ILE A 1 91 ? 7.574 -2.203 9.476 1.00 64.12 91 ILE A N 1
ATOM 740 C CA . ILE A 1 91 ? 9.021 -2.452 9.658 1.00 64.12 91 ILE A CA 1
ATOM 741 C C . ILE A 1 91 ? 9.872 -1.242 9.233 1.00 64.12 91 ILE A C 1
ATOM 743 O O . ILE A 1 91 ? 10.949 -1.039 9.766 1.00 64.12 91 ILE A O 1
ATOM 747 N N . ASN A 1 92 ? 9.385 -0.416 8.302 1.00 55.69 92 ASN A N 1
ATOM 748 C CA . ASN A 1 92 ? 10.083 0.798 7.853 1.00 55.69 92 ASN A CA 1
ATOM 749 C C . ASN A 1 92 ? 9.745 2.057 8.683 1.00 55.69 92 ASN A C 1
ATOM 751 O O . ASN A 1 92 ? 10.144 3.148 8.291 1.00 55.69 92 ASN A O 1
ATOM 755 N N . ASN A 1 93 ? 8.954 1.936 9.755 1.00 50.22 93 ASN A N 1
ATOM 756 C CA . ASN A 1 93 ? 8.602 3.046 10.656 1.00 50.22 93 ASN A CA 1
ATOM 757 C C . ASN A 1 93 ? 9.306 2.929 12.028 1.00 50.22 93 ASN A C 1
ATOM 759 O O . ASN A 1 93 ? 8.851 3.553 12.985 1.00 50.22 93 ASN A O 1
ATOM 763 N N . GLY A 1 94 ? 10.355 2.105 12.132 1.00 39.69 94 GLY A N 1
ATOM 764 C CA . GLY A 1 94 ? 11.189 1.931 13.325 1.00 39.69 94 GLY A CA 1
ATOM 765 C C . GLY A 1 94 ? 12.645 2.228 13.017 1.00 39.69 94 GLY A C 1
ATOM 766 O O . GLY A 1 94 ? 13.068 1.875 11.892 1.00 39.69 94 GLY A O 1
#

Solvent-accessible surface area (backbone atoms only — not comparable to full-atom values): 5790 Å² total; per-residue (Å²): 141,84,96,82,61,73,69,64,59,54,50,58,54,54,58,56,64,71,76,66,77,53,65,68,60,52,52,52,53,50,51,54,50,50,52,53,53,66,74,60,60,74,82,50,81,64,62,81,43,44,67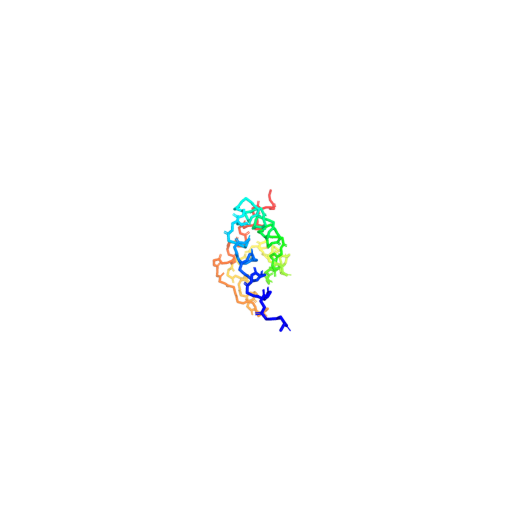,60,55,51,53,42,42,74,75,65,47,49,65,67,56,52,40,55,54,34,43,77,70,77,39,89,63,57,69,70,57,48,49,53,51,47,54,63,60,54,65,73,72,110

Organism: NCBI:txid1711999

Mean predicted aligned error: 13.64 Å

Foldseek 3Di:
DDPDDPVVVVVVVVVVVVPPPDVVVVVVVVVVVVVVVVVVPPCDPVNVCVVVLVVCVVVVDDLVNVQVVVVVVVDHDDSVRSVVVCVVSVVVVD

pLDDT: mean 76.92, std 16.35, range [39.69, 94.31]

Sequence (94 aa):
MNLRVSRSYNKKRAEKNMDDFDAVTEVAKLKQLAETIKHRRKSSRLIRYKSQLLAMHQAGATTANLQRWLKSKHLNVVHSTGSRWLKKNTINNG

Secondary structure (DSSP, 8-state):
----SHHHHHHHHHHHTTS---HHHHHHHHHHHHHHHHHT-PPPTTGGGHHHHHHHHHTT--HHHHHHHHHHTT----HHHHHHHHHHHHGGG-